Protein AF-A0AAT9S5X9-F1 (afdb_monomer_lite)

Foldseek 3Di:
DVVVCCVPPVDQDPDDELVNFVVLVVVDPWDFDDDDQDQDPNHNNNSVSCVVVRTDDDPVSCVVVVVVVVVVD

Sequence (73 aa):
MTANAMARHGARPWRMTAADYTAALGKGGSTPLAGPPAASPWDPGLALAMEASGSTVMEERLLPALLSDLTRA

Structure (mmCIF, N/CA/C/O backbone):
data_AF-A0AAT9S5X9-F1
#
_entry.id   AF-A0AAT9S5X9-F1
#
loop_
_atom_site.group_PDB
_atom_site.id
_atom_site.type_symbol
_atom_site.label_atom_id
_atom_site.label_alt_id
_atom_site.label_comp_id
_atom_site.label_asym_id
_atom_site.label_entity_id
_atom_site.label_seq_id
_atom_site.pdbx_PDB_ins_code
_atom_site.Cartn_x
_atom_site.Cartn_y
_atom_site.Cartn_z
_atom_site.occupancy
_atom_site.B_iso_or_equiv
_atom_site.auth_seq_id
_atom_site.auth_comp_id
_atom_site.auth_asym_id
_atom_site.auth_atom_id
_atom_site.pdbx_PDB_model_num
ATOM 1 N N . MET A 1 1 ? 10.170 -8.525 -5.381 1.00 77.19 1 MET A N 1
ATOM 2 C CA . MET A 1 1 ? 9.474 -9.832 -5.424 1.00 77.19 1 MET A CA 1
ATOM 3 C C . MET A 1 1 ? 8.176 -9.742 -6.228 1.00 77.19 1 MET A C 1
ATOM 5 O O . MET A 1 1 ? 8.082 -10.400 -7.255 1.00 77.19 1 MET A O 1
ATOM 9 N N . THR A 1 2 ? 7.246 -8.852 -5.866 1.00 84.44 2 THR A N 1
ATOM 10 C CA . THR A 1 2 ? 5.944 -8.650 -6.542 1.00 84.44 2 THR A CA 1
ATOM 11 C C . THR A 1 2 ? 6.061 -8.357 -8.041 1.00 84.44 2 THR A C 1
ATOM 13 O O . THR A 1 2 ? 5.489 -9.077 -8.852 1.00 84.44 2 THR A O 1
ATOM 16 N N . ALA A 1 3 ? 6.878 -7.373 -8.435 1.00 85.69 3 ALA A N 1
ATOM 17 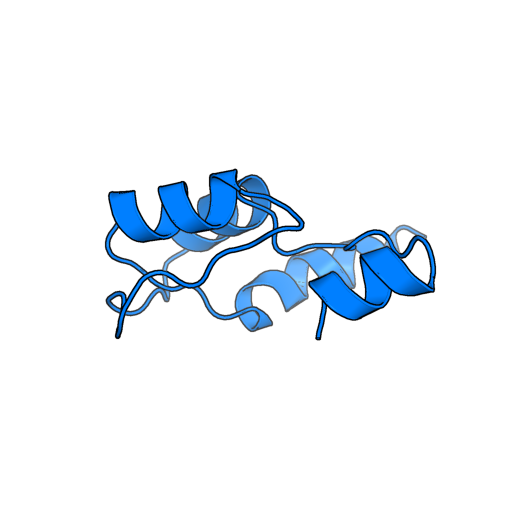C CA . ALA A 1 3 ? 7.067 -7.020 -9.849 1.00 85.69 3 ALA A CA 1
ATOM 18 C C . ALA A 1 3 ? 7.607 -8.179 -10.709 1.00 85.69 3 ALA A C 1
ATOM 20 O O . ALA A 1 3 ? 7.206 -8.339 -11.858 1.00 85.69 3 ALA A O 1
ATOM 21 N N . ASN A 1 4 ? 8.470 -9.026 -10.136 1.00 89.56 4 ASN A N 1
ATOM 22 C CA . ASN A 1 4 ? 8.988 -10.207 -10.826 1.00 89.56 4 ASN A CA 1
ATOM 23 C C . ASN A 1 4 ? 7.890 -11.268 -11.017 1.00 89.56 4 ASN A C 1
ATOM 25 O O . ASN A 1 4 ? 7.752 -11.803 -12.113 1.00 89.56 4 ASN A O 1
ATOM 29 N N . ALA A 1 5 ? 7.066 -11.512 -9.991 1.00 90.44 5 ALA A N 1
ATOM 30 C CA . ALA A 1 5 ? 5.941 -12.440 -10.080 1.00 90.44 5 ALA A CA 1
ATOM 31 C C . ALA A 1 5 ? 4.920 -12.011 -11.149 1.00 90.44 5 ALA A C 1
ATOM 33 O O . ALA A 1 5 ? 4.462 -12.846 -11.928 1.00 90.44 5 ALA A O 1
ATOM 34 N N . MET A 1 6 ? 4.618 -10.712 -11.247 1.00 91.75 6 MET A N 1
ATOM 35 C CA . MET A 1 6 ? 3.758 -10.182 -12.312 1.00 91.75 6 MET A CA 1
ATOM 36 C C . MET A 1 6 ? 4.362 -10.428 -13.697 1.00 91.75 6 MET A C 1
ATOM 38 O O . MET A 1 6 ? 3.704 -10.998 -14.5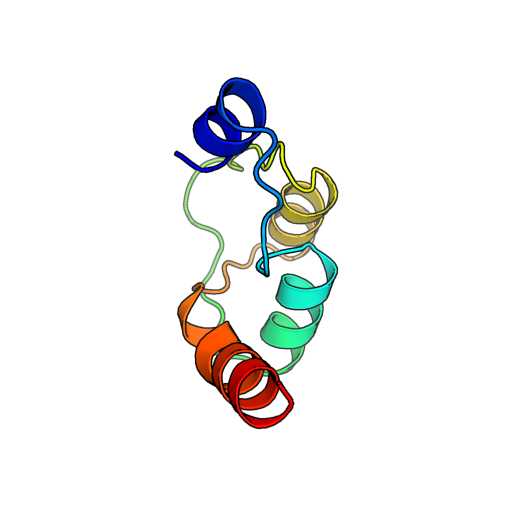62 1.00 91.75 6 MET A O 1
ATOM 42 N N . ALA A 1 7 ? 5.626 -10.044 -13.897 1.00 91.62 7 ALA A N 1
ATOM 43 C CA . ALA A 1 7 ? 6.289 -10.153 -15.194 1.00 91.62 7 ALA A CA 1
ATOM 44 C C . ALA A 1 7 ? 6.453 -11.610 -15.659 1.00 91.62 7 ALA A C 1
ATOM 46 O O . ALA A 1 7 ? 6.290 -11.906 -16.838 1.00 91.62 7 ALA A O 1
ATOM 47 N N . ARG A 1 8 ? 6.772 -12.527 -14.739 1.00 94.75 8 ARG A N 1
ATOM 48 C CA . ARG A 1 8 ? 7.063 -13.930 -15.065 1.00 94.75 8 ARG A CA 1
ATOM 49 C C . ARG A 1 8 ? 5.812 -14.800 -15.167 1.00 94.75 8 ARG A C 1
ATOM 51 O O . ARG A 1 8 ? 5.822 -15.774 -15.913 1.00 94.75 8 ARG A O 1
ATOM 58 N N . HIS A 1 9 ? 4.766 -14.483 -14.406 1.00 94.50 9 HIS A N 1
ATOM 59 C CA . HIS A 1 9 ? 3.614 -15.373 -14.236 1.00 94.50 9 HIS A CA 1
ATOM 60 C C . HIS A 1 9 ? 2.265 -14.723 -14.556 1.00 94.50 9 HIS A C 1
ATOM 62 O O . HIS A 1 9 ? 1.236 -15.366 -14.376 1.00 94.50 9 HIS A O 1
ATOM 68 N N . GLY A 1 10 ? 2.233 -13.457 -14.987 1.00 91.12 10 GLY A N 1
ATOM 69 C CA . GLY A 1 10 ? 0.976 -12.719 -15.147 1.00 91.12 10 GLY A CA 1
ATOM 70 C C . GLY A 1 10 ? 0.211 -12.578 -13.829 1.00 91.12 10 GLY A C 1
ATOM 71 O O . GLY A 1 10 ? -1.008 -12.402 -13.835 1.00 91.12 10 GLY A O 1
ATOM 72 N N . ALA A 1 11 ? 0.916 -12.705 -12.698 1.00 90.75 11 ALA A N 1
ATOM 73 C CA . ALA A 1 11 ? 0.316 -12.630 -11.380 1.00 90.75 11 ALA A CA 1
ATOM 74 C C . ALA A 1 11 ? -0.351 -11.267 -11.190 1.00 90.75 11 ALA A C 1
ATOM 76 O O . ALA A 1 11 ? 0.187 -10.236 -11.597 1.00 90.75 11 ALA A O 1
ATOM 77 N N . ARG A 1 12 ? -1.513 -11.265 -10.541 1.00 87.88 12 ARG A N 1
ATOM 78 C CA . ARG A 1 12 ? -2.194 -10.043 -10.119 1.00 87.88 12 ARG A CA 1
ATOM 79 C C . ARG A 1 12 ? -2.047 -9.907 -8.607 1.00 87.88 12 ARG A C 1
ATOM 81 O O . ARG A 1 12 ? -2.344 -10.876 -7.907 1.00 87.88 12 ARG A O 1
ATOM 88 N N . PRO A 1 13 ? -1.583 -8.756 -8.093 1.00 88.50 13 PRO A N 1
ATOM 89 C CA . PRO A 1 13 ? -1.598 -8.516 -6.660 1.00 88.50 13 PRO A CA 1
ATOM 90 C C . PRO A 1 13 ? -3.034 -8.597 -6.156 1.00 88.50 13 PRO A C 1
ATOM 92 O O . PRO A 1 13 ? -3.954 -8.100 -6.804 1.00 88.50 13 PRO A O 1
ATOM 95 N N . TRP A 1 14 ? -3.218 -9.232 -5.005 1.00 89.25 14 TRP A N 1
ATOM 96 C CA . TRP A 1 14 ? -4.538 -9.351 -4.397 1.00 89.25 14 TRP A CA 1
ATOM 97 C C . TRP A 1 14 ? -4.930 -8.074 -3.637 1.00 89.25 14 TRP A C 1
ATOM 99 O O . TRP A 1 14 ? -6.058 -7.604 -3.752 1.00 89.25 14 TRP A O 1
ATOM 109 N N . ARG A 1 15 ? -3.989 -7.495 -2.886 1.00 90.25 15 ARG A N 1
ATOM 110 C CA . ARG A 1 15 ? -4.157 -6.300 -2.044 1.00 90.25 15 ARG A CA 1
ATOM 111 C C . ARG A 1 15 ? -2.886 -5.440 -2.099 1.00 90.25 15 ARG A C 1
ATOM 113 O O . ARG A 1 15 ? -1.970 -5.745 -2.862 1.00 90.25 15 ARG A O 1
ATOM 120 N N . MET A 1 16 ? -2.835 -4.401 -1.263 1.00 90.56 16 MET A N 1
ATOM 121 C CA . MET A 1 16 ? -1.747 -3.417 -1.168 1.00 90.56 16 MET A CA 1
ATOM 122 C C . MET A 1 16 ? -1.700 -2.490 -2.390 1.00 90.56 16 MET A C 1
ATOM 124 O O . MET A 1 16 ? -0.653 -2.240 -2.984 1.00 90.56 16 MET A O 1
ATOM 128 N N . THR A 1 17 ? -2.878 -2.002 -2.774 1.00 93.31 17 THR A N 1
ATOM 129 C CA . THR A 1 17 ? -3.070 -0.891 -3.718 1.00 93.31 17 THR A CA 1
ATOM 130 C C . THR A 1 17 ? -3.012 0.458 -2.994 1.00 93.31 17 THR A C 1
ATOM 132 O O . THR A 1 17 ? -3.089 0.525 -1.765 1.00 93.31 17 THR A O 1
ATOM 135 N N . ALA A 1 18 ? -2.963 1.559 -3.740 1.00 94.81 18 ALA A N 1
ATOM 136 C CA . ALA A 1 18 ? -3.106 2.914 -3.211 1.00 94.81 18 ALA A CA 1
ATOM 137 C C . ALA A 1 18 ? -4.429 3.100 -2.443 1.00 94.81 18 ALA A C 1
ATOM 139 O O . ALA A 1 18 ? -4.479 3.804 -1.430 1.00 94.81 18 ALA A O 1
ATOM 140 N N . ALA A 1 19 ? -5.499 2.438 -2.894 1.00 94.38 19 ALA A N 1
ATOM 141 C CA . ALA A 1 19 ? -6.796 2.456 -2.225 1.00 94.38 19 ALA A CA 1
ATOM 142 C C . ALA A 1 19 ? -6.754 1.713 -0.881 1.00 94.38 19 ALA A C 1
ATOM 144 O O . ALA A 1 19 ? -7.223 2.247 0.126 1.00 94.38 19 ALA A O 1
ATOM 145 N N . ASP A 1 20 ? -6.144 0.523 -0.844 1.00 94.31 20 ASP A N 1
ATOM 146 C CA . ASP A 1 20 ? -5.957 -0.234 0.400 1.00 94.31 20 ASP A CA 1
ATOM 147 C C . ASP A 1 20 ? -5.093 0.553 1.397 1.00 94.31 20 ASP A C 1
ATOM 149 O O . ASP A 1 20 ? -5.444 0.656 2.573 1.00 94.31 20 ASP A O 1
ATOM 153 N N . TYR A 1 21 ? -4.005 1.161 0.912 1.00 94.50 21 TYR A N 1
ATOM 154 C CA . TYR A 1 21 ? -3.132 2.033 1.694 1.00 94.50 21 TYR A CA 1
ATOM 155 C C . TYR A 1 21 ? -3.904 3.195 2.315 1.00 94.50 21 TYR A C 1
ATOM 157 O O . TYR A 1 21 ? -3.863 3.383 3.527 1.00 94.50 21 TYR A O 1
ATOM 165 N N . THR A 1 22 ? -4.655 3.943 1.506 1.00 94.50 22 THR A N 1
ATOM 166 C CA . THR A 1 22 ? -5.405 5.121 1.969 1.00 94.50 22 THR A CA 1
ATOM 167 C C . THR A 1 22 ? -6.475 4.729 2.988 1.00 94.50 22 THR A C 1
ATOM 169 O O . THR A 1 22 ? -6.633 5.381 4.022 1.00 94.50 22 THR A O 1
ATOM 172 N N . ALA A 1 23 ? -7.176 3.618 2.745 1.00 93.81 23 ALA A N 1
ATOM 173 C CA . ALA A 1 23 ? -8.164 3.086 3.677 1.00 93.81 23 ALA A CA 1
ATOM 174 C C . ALA A 1 23 ? -7.532 2.639 5.005 1.00 93.81 23 ALA A C 1
ATOM 176 O O . ALA A 1 23 ? -8.138 2.808 6.063 1.00 93.81 23 ALA A O 1
ATOM 177 N N . ALA A 1 24 ? -6.331 2.062 4.970 1.00 93.38 24 ALA A N 1
ATOM 178 C CA . ALA A 1 24 ? -5.607 1.643 6.164 1.00 93.38 24 ALA A CA 1
ATOM 179 C C . ALA A 1 24 ? -4.968 2.827 6.911 1.00 93.38 24 ALA A C 1
ATOM 181 O O . ALA A 1 24 ? -4.996 2.843 8.141 1.00 93.38 24 ALA A O 1
ATOM 182 N N . LEU A 1 25 ? -4.489 3.847 6.195 1.00 93.94 25 LEU A N 1
ATOM 183 C CA . LEU A 1 25 ? -3.981 5.097 6.762 1.00 93.94 25 LEU A CA 1
ATOM 184 C C . LEU A 1 25 ? -5.060 5.800 7.596 1.00 93.94 25 LEU A C 1
ATOM 186 O O . LEU A 1 25 ? -4.803 6.196 8.731 1.00 93.94 25 LEU A O 1
ATOM 190 N N . GLY A 1 26 ? -6.298 5.857 7.091 1.00 91.94 26 GLY A N 1
ATOM 191 C CA . GLY A 1 26 ? -7.445 6.415 7.818 1.00 91.94 26 GLY A CA 1
ATOM 192 C C . GLY A 1 26 ? -7.820 5.662 9.105 1.00 91.94 26 GLY A C 1
ATOM 193 O O . GLY A 1 26 ? -8.523 6.210 9.950 1.00 91.94 26 GLY A O 1
ATOM 194 N N . LYS A 1 27 ? -7.336 4.426 9.292 1.00 91.44 27 LYS A N 1
ATOM 195 C CA . LYS A 1 27 ? -7.539 3.620 10.512 1.00 91.44 27 LYS A CA 1
ATOM 196 C C . LYS A 1 27 ? -6.419 3.805 11.547 1.00 91.44 27 LYS A C 1
ATOM 198 O O . LYS A 1 27 ? -6.451 3.159 12.597 1.00 91.44 27 LYS A O 1
ATOM 203 N N . GLY A 1 28 ? -5.421 4.642 11.258 1.00 88.06 28 GLY A N 1
ATOM 204 C CA . GLY A 1 28 ? -4.276 4.903 12.129 1.00 88.06 28 GLY A CA 1
ATOM 205 C C . GLY A 1 28 ? -3.272 3.747 12.203 1.00 88.06 28 GLY A C 1
ATOM 206 O O . GLY A 1 28 ? -3.374 2.750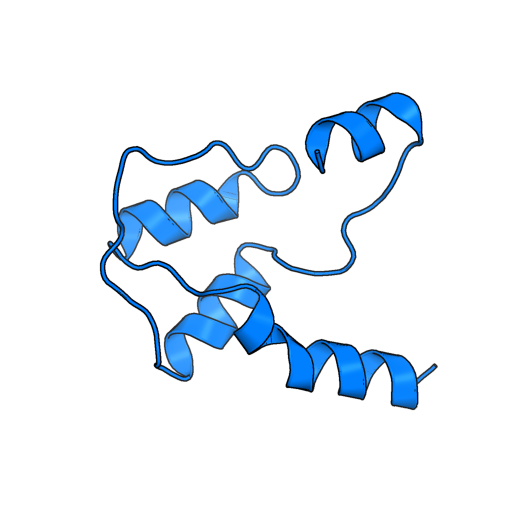 11.483 1.00 88.06 28 GLY A O 1
ATOM 207 N N . GLY A 1 29 ? -2.288 3.876 13.098 1.00 84.81 29 GLY A N 1
ATOM 208 C CA . GLY A 1 29 ? -1.196 2.904 13.242 1.00 84.81 29 GLY A CA 1
ATOM 209 C C . GLY A 1 29 ? -0.163 2.958 12.112 1.00 84.81 29 GLY A C 1
ATOM 210 O O . GLY A 1 29 ? 0.531 1.971 11.885 1.00 84.81 29 GLY A O 1
ATOM 211 N N . SER A 1 30 ? -0.090 4.078 11.386 1.00 91.62 30 SER A N 1
ATOM 212 C CA . SER A 1 30 ? 1.019 4.361 10.481 1.00 91.62 30 SER A CA 1
ATOM 213 C C . SER A 1 30 ? 2.262 4.785 11.260 1.00 91.62 30 SER A C 1
ATOM 215 O O . SER A 1 30 ? 2.184 5.293 12.381 1.00 91.62 30 SER A O 1
ATOM 217 N N . THR A 1 31 ? 3.421 4.592 10.644 1.00 91.56 31 THR A N 1
ATOM 218 C CA . THR A 1 31 ? 4.693 5.156 11.102 1.00 91.56 31 THR A CA 1
ATOM 219 C C . THR A 1 31 ? 5.147 6.231 10.122 1.00 91.56 31 THR A C 1
ATOM 221 O O . THR A 1 31 ? 4.717 6.202 8.969 1.00 91.56 31 THR A O 1
ATOM 224 N N . PRO A 1 32 ? 6.033 7.160 10.515 1.00 91.94 32 PRO A N 1
ATOM 225 C CA . PRO A 1 32 ? 6.671 8.051 9.556 1.00 91.94 32 PRO A CA 1
ATOM 226 C C . PRO A 1 32 ? 7.314 7.260 8.415 1.00 91.94 32 PRO A C 1
ATOM 228 O O . PRO A 1 32 ? 7.874 6.179 8.639 1.00 91.94 32 PRO A O 1
ATOM 231 N N . LEU A 1 33 ? 7.225 7.796 7.200 1.00 90.19 33 LEU A N 1
ATOM 232 C CA . LEU A 1 33 ? 7.901 7.224 6.047 1.00 90.19 33 LEU A CA 1
ATOM 233 C C . LEU A 1 33 ? 9.409 7.263 6.291 1.00 90.19 33 LEU A C 1
ATOM 235 O O . LEU A 1 33 ? 9.995 8.323 6.505 1.00 90.19 33 LEU A O 1
ATOM 239 N N . ALA A 1 34 ? 10.024 6.085 6.288 1.00 87.19 34 ALA A N 1
ATOM 240 C CA . ALA A 1 34 ? 11.448 5.925 6.515 1.00 87.19 34 ALA A CA 1
ATOM 241 C C . ALA A 1 34 ? 12.126 5.479 5.220 1.00 87.19 34 ALA A C 1
ATOM 243 O O . ALA A 1 34 ? 11.776 4.446 4.649 1.00 87.19 34 ALA A O 1
ATOM 244 N N . GLY A 1 35 ? 13.131 6.244 4.798 1.00 82.19 35 GLY A N 1
ATOM 245 C CA . GLY A 1 35 ? 13.906 5.960 3.596 1.00 82.19 35 GLY A CA 1
ATOM 246 C C . GLY A 1 35 ? 13.277 6.497 2.304 1.00 82.19 35 GLY A C 1
ATOM 247 O O . GLY A 1 35 ? 12.227 7.140 2.329 1.00 82.19 35 GLY A O 1
ATOM 248 N N . PRO A 1 36 ? 13.961 6.290 1.168 1.00 76.88 36 PRO A N 1
ATOM 249 C CA . PRO A 1 36 ? 13.503 6.775 -0.125 1.00 76.88 36 PRO A CA 1
ATOM 250 C C . PRO A 1 36 ? 12.231 6.041 -0.583 1.00 76.88 36 PRO A C 1
ATOM 252 O O . PRO A 1 36 ? 12.083 4.849 -0.295 1.00 76.88 36 PRO A O 1
ATOM 255 N N . PRO A 1 37 ? 11.343 6.710 -1.344 1.00 74.81 37 PRO A N 1
ATOM 256 C CA . PRO A 1 37 ? 10.169 6.074 -1.926 1.00 74.81 37 PRO A CA 1
ATOM 257 C C . PRO A 1 37 ? 10.550 4.836 -2.742 1.00 74.81 37 PRO A C 1
ATOM 259 O O . PRO A 1 37 ?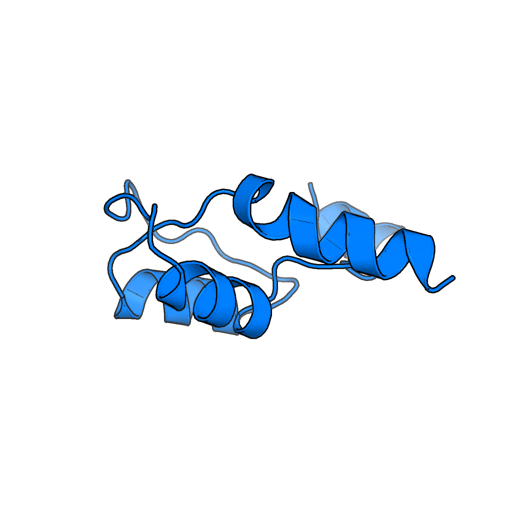 11.358 4.898 -3.672 1.00 74.81 37 PRO A O 1
ATOM 262 N N . ALA A 1 38 ? 9.956 3.695 -2.400 1.00 84.06 38 ALA A N 1
ATOM 263 C CA . ALA A 1 38 ? 10.102 2.480 -3.183 1.00 84.06 38 ALA A CA 1
ATOM 264 C C . ALA A 1 38 ? 9.067 2.478 -4.310 1.00 84.06 38 ALA A C 1
ATOM 266 O O . ALA A 1 38 ? 7.862 2.591 -4.070 1.00 84.06 38 ALA A O 1
ATOM 267 N N . ALA A 1 39 ? 9.534 2.313 -5.549 1.00 86.56 39 ALA A N 1
ATOM 268 C CA . ALA A 1 39 ? 8.634 2.129 -6.676 1.00 86.56 39 ALA A CA 1
ATOM 269 C C . ALA A 1 39 ? 7.702 0.939 -6.407 1.00 86.56 39 ALA A C 1
ATOM 271 O O . ALA A 1 39 ? 8.142 -0.128 -5.973 1.00 86.56 39 ALA A O 1
ATOM 272 N N . SER A 1 40 ? 6.421 1.125 -6.718 1.00 91.44 40 SER A N 1
ATOM 273 C CA . SER A 1 40 ? 5.382 0.100 -6.613 1.00 91.44 40 SER A CA 1
ATOM 274 C C . SER A 1 40 ? 4.848 -0.207 -8.015 1.00 91.44 40 SER A C 1
ATOM 276 O O . SER A 1 40 ? 3.822 0.334 -8.408 1.00 91.44 40 SER A O 1
ATOM 278 N N . PRO A 1 41 ? 5.533 -1.034 -8.835 1.00 89.75 41 PRO A N 1
ATOM 279 C CA . PRO A 1 41 ? 5.166 -1.221 -10.245 1.00 89.75 41 PRO A CA 1
ATOM 280 C C . PRO A 1 41 ? 3.780 -1.828 -10.467 1.00 89.75 41 PRO A C 1
ATOM 282 O O . PRO A 1 41 ? 3.252 -1.754 -11.570 1.00 89.75 41 PRO A O 1
ATOM 285 N N . TRP A 1 42 ? 3.214 -2.471 -9.444 1.00 89.62 42 TRP A N 1
ATOM 286 C CA . TRP A 1 42 ? 1.864 -3.023 -9.501 1.00 89.62 42 TRP A CA 1
ATOM 287 C C . TRP A 1 42 ? 0.772 -1.975 -9.276 1.00 89.62 42 TRP A C 1
ATOM 289 O O . TRP A 1 42 ? -0.362 -2.191 -9.689 1.00 89.62 42 TRP A O 1
ATOM 299 N N . ASP A 1 43 ? 1.119 -0.859 -8.636 1.00 92.75 43 ASP A N 1
ATOM 300 C CA . ASP A 1 43 ? 0.255 0.297 -8.438 1.00 92.75 43 ASP A CA 1
ATOM 301 C C . ASP A 1 43 ? 1.129 1.544 -8.211 1.00 92.75 43 ASP A C 1
ATOM 303 O O . ASP A 1 43 ? 1.529 1.834 -7.078 1.00 92.75 43 ASP A O 1
ATOM 307 N N . PRO A 1 44 ? 1.462 2.294 -9.277 1.00 91.56 44 PRO A N 1
ATOM 308 C CA . PRO A 1 44 ? 2.280 3.499 -9.159 1.00 91.56 44 PRO A CA 1
ATOM 309 C C . PRO A 1 44 ? 1.677 4.562 -8.230 1.00 91.56 44 PRO A C 1
ATOM 311 O O . PRO A 1 44 ? 2.417 5.362 -7.656 1.00 91.56 44 PRO A O 1
ATOM 314 N N . GLY A 1 45 ? 0.351 4.555 -8.042 1.00 94.38 45 GLY A N 1
ATOM 315 C CA . GLY A 1 45 ? -0.340 5.463 -7.131 1.00 94.38 45 GLY A CA 1
ATOM 316 C C . GLY A 1 45 ? 0.005 5.216 -5.664 1.00 94.38 45 GLY A C 1
ATOM 317 O O . GLY A 1 45 ? -0.089 6.138 -4.857 1.00 94.38 45 GLY A O 1
ATOM 318 N N . LEU A 1 46 ? 0.454 4.007 -5.309 1.00 93.44 46 LEU A N 1
ATOM 319 C CA . LEU A 1 46 ? 0.825 3.666 -3.937 1.00 93.44 46 LEU A CA 1
ATOM 320 C C . LEU A 1 46 ? 2.045 4.464 -3.470 1.00 93.44 46 LEU A C 1
ATOM 322 O O . LEU A 1 46 ? 2.006 5.076 -2.405 1.00 93.44 46 LEU A O 1
ATOM 326 N N . ALA A 1 47 ? 3.104 4.497 -4.283 1.00 92.81 47 ALA A N 1
ATOM 327 C CA . ALA A 1 47 ? 4.322 5.234 -3.950 1.00 92.81 47 ALA A CA 1
ATOM 328 C C . ALA A 1 47 ? 4.038 6.738 -3.794 1.00 92.81 47 ALA A C 1
ATOM 330 O O . ALA A 1 47 ? 4.487 7.350 -2.828 1.00 92.81 47 ALA A O 1
ATOM 331 N N . LEU A 1 48 ? 3.214 7.299 -4.688 1.00 93.38 48 LEU A N 1
ATOM 332 C CA . LEU A 1 48 ? 2.781 8.698 -4.622 1.00 93.38 48 LEU A CA 1
ATOM 333 C C . LEU A 1 48 ? 1.956 8.991 -3.363 1.00 93.38 48 LEU A C 1
ATOM 335 O O . LEU A 1 48 ? 2.155 10.017 -2.720 1.00 93.38 48 LEU A O 1
ATOM 339 N N . ALA A 1 49 ? 1.041 8.095 -2.983 1.00 94.44 49 ALA A N 1
ATOM 340 C CA . ALA A 1 49 ? 0.223 8.268 -1.787 1.00 94.44 49 ALA A CA 1
ATOM 341 C C . ALA A 1 49 ? 1.061 8.203 -0.498 1.00 94.44 49 ALA A C 1
ATOM 343 O O . ALA A 1 49 ? 0.839 8.994 0.423 1.00 94.44 49 ALA A O 1
ATOM 344 N N . MET A 1 50 ? 2.038 7.295 -0.431 1.00 93.81 50 MET A N 1
ATOM 345 C CA . MET A 1 50 ? 2.974 7.192 0.695 1.00 93.81 50 MET A CA 1
ATOM 346 C C . MET A 1 50 ? 3.852 8.440 0.812 1.00 93.81 50 MET A C 1
ATOM 348 O O . MET A 1 50 ? 3.989 8.991 1.902 1.00 93.81 50 MET A O 1
ATOM 352 N N . GLU A 1 51 ? 4.385 8.928 -0.309 1.00 93.69 51 GLU A N 1
ATOM 353 C CA . GLU A 1 51 ? 5.185 10.153 -0.353 1.00 93.69 51 GLU A CA 1
ATOM 354 C C . GLU A 1 51 ? 4.365 11.379 0.070 1.00 93.69 51 GLU A C 1
ATOM 356 O O . GLU A 1 51 ? 4.772 12.112 0.969 1.00 93.69 51 GLU A O 1
ATOM 361 N N . ALA A 1 52 ? 3.165 11.557 -0.492 1.00 93.62 52 ALA A N 1
ATOM 362 C CA . ALA A 1 52 ? 2.294 12.693 -0.190 1.00 93.62 52 ALA A CA 1
ATOM 363 C C . ALA A 1 52 ? 1.844 12.747 1.280 1.00 93.62 52 ALA A C 1
ATOM 365 O O . ALA A 1 52 ? 1.625 13.826 1.825 1.00 93.62 52 ALA A O 1
ATOM 366 N N . SER A 1 53 ? 1.693 11.590 1.926 1.00 93.44 53 SER A N 1
ATOM 367 C CA . SER A 1 53 ? 1.275 11.496 3.331 1.00 93.44 53 SER A CA 1
ATOM 368 C C . SER A 1 53 ? 2.441 11.401 4.319 1.00 93.44 53 SER A C 1
ATOM 370 O O . SER A 1 53 ? 2.210 11.440 5.530 1.00 93.44 53 SER A O 1
ATOM 372 N N . GLY A 1 54 ? 3.679 11.237 3.836 1.00 94.12 54 GLY A N 1
ATOM 373 C CA . GLY A 1 54 ? 4.869 11.053 4.672 1.00 94.12 54 GLY A CA 1
ATOM 374 C C . GLY A 1 54 ? 4.750 9.886 5.655 1.00 94.12 54 GLY A C 1
ATOM 375 O O . GLY A 1 54 ? 5.364 9.914 6.722 1.00 94.12 54 GLY A O 1
ATOM 376 N N . SER A 1 55 ? 3.928 8.886 5.330 1.00 93.62 55 SER A N 1
ATOM 377 C CA . SER A 1 55 ? 3.545 7.800 6.230 1.00 93.62 55 SER A CA 1
ATOM 378 C C . SER A 1 55 ? 3.737 6.434 5.574 1.00 93.62 55 SER A C 1
ATOM 380 O O . SER A 1 55 ? 3.541 6.259 4.374 1.00 93.62 55 SER A O 1
ATOM 382 N N . THR A 1 56 ? 4.079 5.440 6.388 1.00 92.50 56 THR A N 1
ATOM 383 C CA . THR A 1 56 ? 4.111 4.026 6.016 1.00 92.50 56 THR A CA 1
ATOM 384 C C . THR A 1 56 ? 3.013 3.285 6.757 1.00 92.50 56 THR A C 1
ATOM 386 O O . THR A 1 56 ? 2.819 3.459 7.961 1.00 92.50 56 THR A O 1
ATOM 389 N N . VAL A 1 57 ? 2.324 2.406 6.039 1.00 92.06 57 VAL A N 1
ATOM 390 C CA . VAL A 1 57 ? 1.368 1.452 6.598 1.00 92.06 57 VAL A CA 1
ATOM 391 C C . VAL A 1 57 ? 1.904 0.048 6.332 1.00 92.06 57 VAL A C 1
ATOM 393 O O . VAL A 1 57 ? 2.210 -0.282 5.189 1.00 92.06 57 VAL A O 1
ATOM 396 N N . MET A 1 58 ? 2.024 -0.770 7.379 1.00 90.31 58 MET A N 1
ATOM 397 C CA . MET A 1 58 ? 2.462 -2.166 7.248 1.00 90.31 58 MET A CA 1
ATOM 398 C C . MET A 1 58 ? 1.370 -3.032 6.611 1.00 90.31 58 MET A C 1
ATOM 400 O O . MET A 1 58 ? 0.186 -2.853 6.905 1.00 90.31 58 MET A O 1
ATOM 404 N N . GLU A 1 59 ? 1.766 -4.015 5.794 1.00 89.81 59 GLU A N 1
ATOM 405 C CA . GLU A 1 59 ? 0.850 -4.950 5.110 1.00 89.81 59 GLU A CA 1
ATOM 406 C C . GLU A 1 59 ? -0.095 -5.674 6.084 1.00 89.81 59 GLU A C 1
ATOM 408 O O . GLU A 1 59 ? -1.253 -5.936 5.769 1.00 89.81 59 GLU A O 1
ATOM 413 N N . GLU A 1 60 ? 0.364 -5.920 7.310 1.00 92.25 60 GLU A N 1
ATOM 414 C CA . GLU A 1 60 ? -0.392 -6.526 8.414 1.00 92.25 60 GLU A CA 1
ATOM 415 C C . GLU A 1 60 ? -1.711 -5.796 8.716 1.00 92.25 60 GLU A C 1
ATOM 417 O O . GLU A 1 60 ? -2.685 -6.397 9.174 1.00 92.25 60 GLU A O 1
ATOM 422 N N . ARG A 1 61 ? -1.788 -4.492 8.426 1.00 92.50 61 ARG A N 1
ATOM 423 C CA . ARG A 1 61 ? -3.011 -3.694 8.606 1.00 92.50 61 ARG A CA 1
ATOM 424 C C . ARG A 1 61 ? -4.126 -4.116 7.646 1.00 92.50 61 ARG A C 1
ATOM 426 O O . ARG A 1 61 ? -5.288 -3.792 7.890 1.00 92.50 61 ARG A O 1
ATOM 433 N N . LEU A 1 62 ? -3.797 -4.868 6.595 1.00 92.38 62 LEU A N 1
ATOM 434 C CA . LEU A 1 62 ? -4.751 -5.442 5.650 1.00 92.38 62 LEU A CA 1
ATOM 435 C C . LEU A 1 62 ? -5.266 -6.822 6.078 1.00 92.38 62 LEU A C 1
ATOM 437 O O . LEU A 1 62 ? -6.220 -7.301 5.469 1.00 92.38 62 LEU A O 1
ATOM 441 N N . LEU A 1 63 ? -4.726 -7.437 7.141 1.00 93.19 63 LEU A N 1
ATOM 442 C CA . LEU A 1 63 ? -5.170 -8.756 7.617 1.00 93.19 63 LEU A CA 1
ATOM 443 C C . LEU A 1 63 ? -6.690 -8.850 7.836 1.00 93.19 63 LEU A C 1
ATOM 445 O O . LEU A 1 63 ? -7.280 -9.815 7.354 1.00 93.19 63 LEU A O 1
ATOM 449 N N . PRO A 1 64 ? -7.374 -7.871 8.466 1.00 91.50 64 PRO A N 1
ATOM 450 C CA . PRO A 1 64 ? -8.826 -7.953 8.626 1.00 91.50 64 PRO A CA 1
ATOM 451 C C . PRO A 1 64 ? -9.579 -7.959 7.288 1.00 91.50 64 PRO A C 1
ATOM 453 O O . PRO A 1 64 ? -10.588 -8.646 7.151 1.00 91.50 64 PRO A O 1
ATOM 456 N N . ALA A 1 65 ? -9.087 -7.212 6.293 1.00 90.69 65 ALA A N 1
ATOM 457 C CA . ALA A 1 65 ? -9.682 -7.179 4.959 1.00 90.69 65 ALA A CA 1
ATOM 458 C C . ALA A 1 65 ? -9.436 -8.498 4.214 1.00 90.69 65 ALA A C 1
ATOM 460 O O . ALA A 1 65 ? -10.374 -9.066 3.667 1.00 90.69 65 ALA A O 1
ATOM 461 N N . LEU A 1 66 ? -8.211 -9.028 4.277 1.00 91.69 66 LEU A N 1
ATOM 462 C CA . LEU A 1 66 ? -7.844 -10.319 3.689 1.00 91.69 66 LEU A CA 1
ATOM 463 C C . LEU A 1 66 ? -8.676 -11.473 4.267 1.00 91.69 66 LEU A C 1
ATOM 465 O O . LEU A 1 66 ? -9.204 -12.292 3.520 1.00 91.69 66 LEU A O 1
ATOM 469 N N . LEU A 1 67 ? -8.849 -11.521 5.591 1.00 94.06 67 LEU A N 1
ATOM 470 C CA . LEU A 1 67 ? -9.685 -12.533 6.247 1.00 94.06 67 LEU A CA 1
ATOM 471 C C . LEU A 1 67 ? -11.166 -12.388 5.864 1.00 94.06 67 LEU A C 1
ATOM 473 O O . LEU A 1 67 ? -11.852 -13.386 5.635 1.00 94.06 67 LEU A O 1
ATOM 477 N N . SER A 1 68 ? -11.663 -11.153 5.748 1.00 93.06 68 SER A N 1
ATOM 478 C CA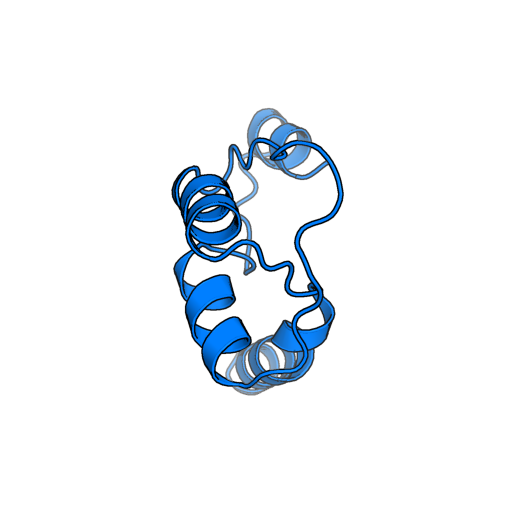 . SER A 1 68 ? -13.019 -10.904 5.249 1.00 93.06 68 SER A CA 1
ATOM 479 C C . SER A 1 68 ? -13.191 -11.364 3.797 1.00 93.06 68 SER A C 1
ATOM 481 O O . SER A 1 68 ? -14.257 -11.859 3.456 1.00 93.06 68 SER A O 1
ATOM 483 N N . ASP A 1 69 ? -12.191 -11.201 2.932 1.00 91.31 69 ASP A N 1
ATOM 484 C CA . ASP A 1 69 ? -12.271 -11.663 1.541 1.00 91.31 69 ASP A CA 1
ATOM 485 C C . ASP A 1 69 ? -12.349 -13.197 1.468 1.00 91.31 69 ASP A C 1
ATOM 487 O O . ASP A 1 69 ? -13.178 -13.735 0.740 1.00 91.31 69 ASP A O 1
ATOM 491 N N . LEU A 1 70 ? -11.543 -13.902 2.270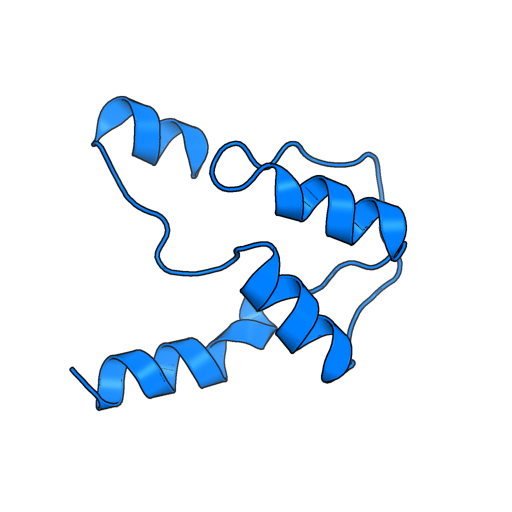 1.00 92.50 70 LEU A N 1
ATOM 492 C CA . LEU A 1 70 ? -11.510 -15.372 2.306 1.00 92.50 70 LEU A CA 1
ATOM 493 C C . LEU A 1 70 ? -12.790 -16.010 2.839 1.00 92.50 70 LEU A C 1
ATOM 495 O O . LEU A 1 70 ? -13.124 -17.119 2.451 1.00 92.50 70 LEU A O 1
ATOM 499 N N . THR A 1 71 ? -13.490 -15.329 3.742 1.00 92.69 71 THR A N 1
ATOM 500 C CA . THR A 1 71 ? -14.758 -15.817 4.311 1.00 92.69 71 THR A CA 1
ATOM 501 C C . THR A 1 71 ? -15.969 -15.513 3.429 1.00 92.69 71 THR A C 1
ATOM 503 O O . THR A 1 71 ? -17.067 -15.987 3.711 1.00 92.69 71 THR A O 1
ATOM 506 N N . ARG A 1 72 ? -15.783 -14.715 2.370 1.00 80.94 72 ARG A N 1
ATOM 507 C CA . ARG A 1 72 ? -16.800 -14.399 1.357 1.00 80.94 72 ARG A CA 1
ATOM 508 C C . ARG A 1 72 ? -16.684 -15.264 0.096 1.00 80.94 72 ARG A C 1
ATOM 510 O O . ARG A 1 72 ? -17.593 -15.196 -0.730 1.00 80.94 72 ARG A O 1
ATOM 517 N N . ALA A 1 73 ? -15.576 -15.987 -0.063 1.00 59.69 73 ALA A N 1
ATOM 518 C CA . ALA A 1 73 ? -15.286 -16.883 -1.183 1.00 59.69 73 ALA A CA 1
ATOM 519 C C . ALA A 1 73 ? -15.778 -18.307 -0.895 1.00 59.69 73 ALA A C 1
ATOM 521 O O . ALA A 1 73 ? -16.194 -18.972 -1.869 1.00 59.69 73 ALA A O 1
#

Secondary structure (DSSP, 8-state):
-HHHHHHHH-----S--HHHHHHHHTTS--EE--SSPPP-TT-HHHHHHHHHHTEE--GGGGHHHHHHHHTT-

Radius of gyration: 12.95 Å; chains: 1; bounding box: 31×30×28 Å

pLDDT: mean 90.24, std 5.54, range [59.69, 94.81]